Protein AF-A0A517PGI5-F1 (afdb_monomer)

Structure (mmCIF, N/CA/C/O backbone):
data_AF-A0A517PGI5-F1
#
_entry.id   AF-A0A517PGI5-F1
#
loop_
_atom_site.group_PDB
_atom_site.id
_atom_site.type_symbol
_atom_site.label_atom_id
_atom_site.label_alt_id
_atom_site.label_comp_id
_atom_site.label_asym_id
_atom_site.label_entity_id
_atom_site.label_s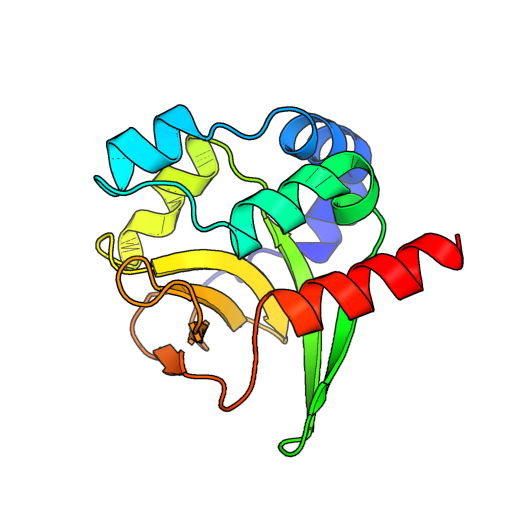eq_id
_atom_site.pdbx_PDB_ins_code
_atom_site.Cartn_x
_atom_site.Cartn_y
_atom_site.Cartn_z
_atom_site.occupancy
_atom_site.B_iso_or_equiv
_atom_site.auth_seq_id
_atom_site.auth_comp_id
_atom_site.auth_asym_id
_atom_site.auth_atom_id
_atom_site.pdbx_PDB_model_num
ATOM 1 N N . MET A 1 1 ? 23.378 -5.852 8.044 1.00 32.97 1 MET A N 1
ATOM 2 C CA . MET A 1 1 ? 23.073 -4.414 8.137 1.00 32.97 1 MET A CA 1
ATOM 3 C C . MET A 1 1 ? 22.161 -4.108 6.972 1.00 32.97 1 MET A C 1
ATOM 5 O O . MET A 1 1 ? 22.646 -3.972 5.859 1.00 32.97 1 MET A O 1
ATOM 9 N N . THR A 1 2 ? 20.856 -4.173 7.191 1.00 40.25 2 THR A N 1
ATOM 10 C CA . THR A 1 2 ? 19.871 -3.658 6.243 1.00 40.25 2 THR A CA 1
ATOM 11 C C . THR A 1 2 ? 19.855 -2.147 6.438 1.00 40.25 2 THR A C 1
ATOM 13 O O . THR A 1 2 ? 19.521 -1.666 7.517 1.00 40.25 2 THR A O 1
ATOM 16 N N . ASP A 1 3 ? 20.349 -1.410 5.443 1.00 44.69 3 ASP A N 1
ATOM 17 C CA . ASP A 1 3 ? 20.153 0.037 5.370 1.00 44.69 3 ASP A CA 1
ATOM 18 C C . ASP A 1 3 ? 18.645 0.266 5.242 1.00 44.69 3 ASP A C 1
ATOM 20 O O . ASP A 1 3 ? 18.057 0.043 4.183 1.00 44.69 3 ASP A O 1
ATOM 24 N N . ASN A 1 4 ? 18.000 0.631 6.347 1.00 54.69 4 ASN A N 1
ATOM 25 C CA . ASN A 1 4 ? 16.589 0.983 6.342 1.00 54.69 4 ASN A CA 1
ATOM 26 C C . ASN A 1 4 ? 16.448 2.280 5.541 1.00 54.69 4 ASN A C 1
ATOM 28 O O . ASN A 1 4 ? 16.918 3.335 5.967 1.00 54.69 4 ASN A O 1
ATOM 32 N N . PHE A 1 5 ? 15.847 2.196 4.355 1.00 62.53 5 PHE A N 1
ATOM 33 C CA . PHE A 1 5 ? 15.607 3.361 3.513 1.00 62.53 5 PHE A CA 1
ATOM 34 C C . PHE A 1 5 ? 14.705 4.359 4.255 1.00 62.53 5 PHE A C 1
ATOM 36 O O . PHE A 1 5 ? 13.550 4.049 4.546 1.00 62.53 5 PHE A O 1
ATOM 43 N N . ASP A 1 6 ? 15.216 5.560 4.550 1.00 69.44 6 ASP A N 1
ATOM 44 C CA . ASP A 1 6 ? 14.442 6.639 5.178 1.00 69.44 6 ASP A CA 1
ATOM 45 C C . ASP A 1 6 ? 13.424 7.218 4.183 1.00 69.44 6 ASP A C 1
ATOM 47 O O . ASP A 1 6 ? 13.646 8.245 3.530 1.00 69.44 6 ASP A O 1
ATOM 51 N N . TYR A 1 7 ? 12.290 6.529 4.049 1.00 68.44 7 TYR A N 1
ATOM 52 C CA . TYR A 1 7 ? 11.214 6.940 3.156 1.00 68.44 7 TYR A CA 1
ATOM 53 C C . TYR A 1 7 ? 10.625 8.301 3.550 1.00 68.44 7 TYR A C 1
ATOM 55 O O . TYR A 1 7 ? 10.254 9.083 2.676 1.00 68.44 7 TYR A O 1
ATOM 63 N N . GLU A 1 8 ? 10.606 8.639 4.841 1.00 67.00 8 GLU A N 1
ATOM 64 C CA . GLU A 1 8 ? 10.083 9.919 5.326 1.00 67.00 8 GLU A CA 1
ATOM 65 C C . GLU A 1 8 ? 11.003 11.092 4.970 1.00 67.00 8 GLU A C 1
ATOM 67 O O . GLU A 1 8 ? 10.542 12.131 4.477 1.00 67.00 8 GLU A O 1
ATOM 72 N N . GLY A 1 9 ? 12.314 10.929 5.148 1.00 72.50 9 GLY A N 1
ATOM 73 C CA . GLY A 1 9 ? 13.317 11.884 4.683 1.00 72.50 9 GLY A CA 1
ATOM 74 C C . GLY A 1 9 ? 13.316 12.023 3.161 1.00 72.50 9 GLY A C 1
ATOM 75 O O . GLY A 1 9 ? 13.349 13.147 2.636 1.00 72.50 9 GLY A O 1
ATOM 76 N N . TYR A 1 10 ? 13.184 10.903 2.442 1.00 74.81 10 TYR A N 1
ATOM 77 C CA . TYR A 1 10 ? 13.040 10.900 0.989 1.00 74.81 10 TYR A CA 1
ATOM 78 C C . TYR A 1 10 ? 11.788 11.667 0.559 1.00 74.81 10 TYR A C 1
ATOM 80 O O . TYR A 1 10 ? 11.892 12.567 -0.273 1.00 74.81 10 TYR A O 1
ATOM 88 N N . ARG A 1 11 ? 10.629 11.395 1.168 1.00 73.06 11 ARG A N 1
ATOM 89 C CA . ARG A 1 11 ? 9.350 12.050 0.869 1.00 73.06 11 ARG A CA 1
ATOM 90 C C . ARG A 1 11 ? 9.396 13.547 1.101 1.00 73.06 11 ARG A C 1
ATOM 92 O O . ARG A 1 11 ? 8.958 14.308 0.241 1.00 73.06 11 ARG A O 1
ATOM 99 N N . ARG A 1 12 ? 9.951 13.984 2.232 1.00 74.69 12 ARG A N 1
ATOM 100 C CA . ARG A 1 12 ? 10.122 15.412 2.536 1.00 74.69 12 ARG A CA 1
ATOM 101 C C . ARG A 1 12 ? 10.955 16.121 1.472 1.00 74.69 12 ARG A C 1
ATOM 103 O O . ARG A 1 12 ? 10.600 17.221 1.060 1.00 74.69 12 ARG A O 1
ATOM 110 N N . THR A 1 13 ? 12.030 15.482 1.020 1.00 80.56 13 THR A N 1
ATOM 111 C CA . THR A 1 13 ? 12.969 16.060 0.048 1.00 80.56 13 THR A CA 1
ATOM 112 C C . THR A 1 13 ? 12.441 15.983 -1.390 1.00 80.56 13 THR A C 1
ATOM 114 O O . THR A 1 13 ? 12.671 16.891 -2.183 1.00 80.56 13 THR A O 1
ATOM 117 N N . HIS A 1 14 ? 11.674 14.941 -1.720 1.00 79.19 14 HIS A N 1
ATOM 118 C CA . HIS A 1 14 ? 11.218 14.621 -3.079 1.00 79.19 14 HIS A CA 1
ATOM 119 C C . HIS A 1 14 ? 9.694 14.722 -3.240 1.00 79.19 14 HIS A C 1
ATOM 121 O O . HIS A 1 14 ? 9.115 14.094 -4.127 1.00 79.19 14 HIS A O 1
ATOM 127 N N . ARG A 1 15 ? 9.016 15.527 -2.408 1.00 79.88 15 ARG A N 1
ATOM 128 C CA . ARG A 1 15 ? 7.544 15.630 -2.372 1.00 79.88 15 ARG A CA 1
ATOM 129 C C . ARG A 1 15 ? 6.927 15.904 -3.743 1.00 79.88 15 ARG A C 1
ATOM 131 O O . ARG A 1 15 ? 5.960 15.244 -4.108 1.00 79.88 15 ARG A O 1
ATOM 138 N N . ALA A 1 16 ? 7.486 16.845 -4.505 1.00 79.69 16 ALA A N 1
ATOM 139 C CA . ALA A 1 16 ? 6.988 17.189 -5.839 1.00 79.69 16 ALA A CA 1
ATOM 140 C C . ALA A 1 16 ? 7.106 16.011 -6.823 1.00 79.69 16 ALA A C 1
ATOM 142 O O . ALA A 1 16 ? 6.180 15.735 -7.582 1.00 79.69 16 ALA A O 1
ATOM 143 N N . GLN A 1 17 ? 8.215 15.272 -6.755 1.00 82.69 17 GLN A N 1
ATOM 144 C CA . GLN A 1 17 ? 8.455 14.100 -7.593 1.00 82.69 17 GLN A CA 1
ATOM 145 C C . GLN A 1 17 ? 7.519 12.944 -7.214 1.00 82.69 17 GLN A C 1
ATOM 147 O O . GLN A 1 17 ? 6.977 12.271 -8.085 1.00 82.69 17 GLN A O 1
ATOM 152 N N . LEU A 1 18 ? 7.264 12.741 -5.918 1.00 80.75 18 LEU A N 1
ATOM 153 C CA . LEU A 1 18 ? 6.271 11.772 -5.457 1.00 80.75 18 LEU A CA 1
ATOM 154 C C . LEU A 1 18 ? 4.861 12.158 -5.902 1.00 80.75 18 LEU A C 1
ATOM 156 O O . LEU A 1 18 ? 4.152 11.306 -6.424 1.00 80.75 18 LEU A O 1
ATOM 160 N N . GLN A 1 19 ? 4.464 13.426 -5.765 1.00 81.19 19 GLN A N 1
ATOM 161 C CA . GLN A 1 19 ? 3.174 13.916 -6.269 1.00 81.19 19 GLN A CA 1
ATOM 162 C C . GLN A 1 19 ? 2.998 13.613 -7.760 1.00 81.19 19 GLN A C 1
ATOM 164 O O . GLN A 1 19 ? 1.937 13.148 -8.171 1.00 81.19 19 GLN A O 1
ATOM 169 N N . GLU A 1 20 ? 4.037 13.822 -8.568 1.00 84.19 20 GLU A N 1
ATOM 170 C CA . GLU A 1 20 ? 4.019 13.463 -9.985 1.00 84.19 20 GLU A CA 1
ATOM 171 C C . GLU A 1 20 ? 3.865 11.949 -10.197 1.00 84.19 20 GLU A C 1
ATOM 173 O O . GLU A 1 20 ? 2.991 11.530 -10.959 1.00 84.19 20 GLU A O 1
ATOM 178 N N . LYS A 1 21 ? 4.626 11.122 -9.466 1.00 84.81 21 LYS A N 1
ATOM 179 C CA . LYS A 1 21 ? 4.497 9.654 -9.520 1.00 84.81 21 LYS A CA 1
ATOM 180 C C . LYS A 1 21 ? 3.089 9.178 -9.126 1.00 84.81 21 LYS A C 1
ATOM 182 O O . LYS A 1 21 ? 2.577 8.241 -9.729 1.00 84.81 21 LYS A O 1
ATOM 187 N N . PHE A 1 22 ? 2.433 9.829 -8.165 1.00 85.19 22 PHE A N 1
ATOM 188 C CA . PHE A 1 22 ? 1.054 9.509 -7.781 1.00 85.19 22 PHE A CA 1
ATOM 189 C C . PHE A 1 22 ? 0.022 9.935 -8.832 1.00 85.19 22 PHE A C 1
ATOM 191 O O . PHE A 1 22 ? -1.008 9.277 -8.964 1.00 85.19 22 PHE A O 1
ATOM 198 N N . ARG A 1 23 ? 0.268 11.002 -9.605 1.00 83.19 23 ARG A N 1
ATOM 199 C CA . ARG A 1 23 ? -0.691 11.515 -10.603 1.00 83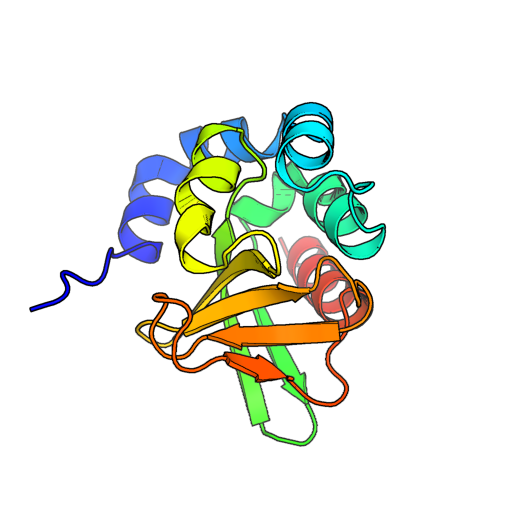.19 23 ARG A CA 1
ATOM 200 C C . ARG A 1 23 ? -0.968 10.554 -11.758 1.00 83.19 23 ARG A C 1
ATOM 202 O O . ARG A 1 23 ? -2.043 10.655 -12.360 1.00 83.19 23 ARG A O 1
ATOM 209 N N . SER A 1 24 ? -0.059 9.622 -12.020 1.00 85.31 24 SER A N 1
ATOM 210 C CA . SER A 1 24 ? -0.120 8.704 -13.159 1.00 85.31 24 SER A CA 1
ATOM 211 C C . SER A 1 24 ? 0.100 7.249 -12.719 1.00 85.31 24 SER A C 1
ATOM 213 O O . SER A 1 24 ? 1.140 6.674 -13.038 1.00 85.31 24 SER A O 1
ATOM 215 N N . PRO A 1 25 ? -0.849 6.641 -11.976 1.00 89.81 25 PRO A N 1
ATOM 216 C CA . PRO A 1 25 ? -0.737 5.245 -11.572 1.00 89.81 25 PRO A CA 1
ATOM 217 C C . PRO A 1 25 ? -0.802 4.310 -12.791 1.00 89.81 25 PRO A C 1
ATOM 219 O O . PRO A 1 25 ? -1.683 4.437 -13.645 1.00 89.81 25 PRO A O 1
ATOM 222 N N . ASP A 1 26 ? 0.104 3.338 -12.852 1.00 92.88 26 ASP A N 1
ATOM 223 C CA . ASP A 1 26 ? 0.223 2.380 -13.952 1.00 92.88 26 ASP A CA 1
ATOM 224 C C . ASP A 1 26 ? -0.562 1.087 -13.683 1.00 92.88 26 ASP A C 1
ATOM 226 O O . ASP A 1 26 ? -0.031 0.016 -13.366 1.00 92.88 26 ASP A O 1
ATOM 230 N N . PHE A 1 27 ? -1.884 1.192 -13.807 1.00 93.19 27 PHE A N 1
ATOM 231 C CA . PHE A 1 27 ? -2.789 0.058 -13.619 1.00 93.19 27 PHE A CA 1
ATOM 232 C C . PHE A 1 27 ? -2.559 -1.077 -14.630 1.00 93.19 27 PHE A C 1
ATOM 234 O O . PHE A 1 27 ? -2.852 -2.236 -14.327 1.00 93.19 27 PHE A O 1
ATOM 241 N N . ALA A 1 28 ? -2.047 -0.759 -15.824 1.00 94.19 28 ALA A N 1
ATOM 242 C CA . ALA A 1 28 ? -1.757 -1.748 -16.855 1.00 94.19 28 ALA A CA 1
ATOM 243 C C . ALA A 1 28 ? -0.526 -2.583 -16.481 1.00 94.19 28 ALA A C 1
ATOM 245 O O . ALA A 1 28 ? -0.585 -3.811 -16.562 1.00 94.19 28 ALA A O 1
ATOM 246 N N . ALA A 1 29 ? 0.545 -1.946 -15.996 1.00 94.56 29 ALA A N 1
ATOM 247 C CA . ALA A 1 29 ? 1.714 -2.651 -15.477 1.00 94.56 29 ALA A CA 1
ATOM 248 C C . ALA A 1 29 ? 1.357 -3.544 -14.285 1.00 94.56 29 ALA A C 1
ATOM 250 O O . ALA A 1 29 ? 1.828 -4.678 -14.218 1.00 94.56 29 ALA A O 1
ATOM 251 N N . PHE A 1 30 ? 0.478 -3.084 -13.386 1.00 95.56 30 PHE A N 1
ATOM 252 C CA . PHE A 1 30 ? 0.008 -3.913 -12.272 1.00 95.56 30 PHE A CA 1
ATOM 253 C C . PHE A 1 30 ? -0.667 -5.186 -12.788 1.00 95.56 30 PHE A C 1
ATOM 255 O O . PHE A 1 30 ? -0.334 -6.290 -12.357 1.00 95.56 30 PHE A O 1
ATOM 262 N N . ALA A 1 31 ? -1.585 -5.041 -13.748 1.00 95.38 31 ALA A N 1
ATOM 263 C CA . ALA A 1 31 ? -2.305 -6.178 -14.305 1.00 95.38 31 ALA A CA 1
ATOM 264 C C . ALA A 1 31 ? -1.397 -7.150 -15.064 1.00 95.38 31 ALA A C 1
ATOM 266 O O . ALA A 1 31 ? -1.575 -8.363 -14.955 1.00 95.38 31 ALA A O 1
ATOM 267 N N . ALA A 1 32 ? -0.407 -6.628 -15.789 1.00 95.44 32 ALA A N 1
ATOM 268 C CA . ALA A 1 32 ? 0.575 -7.439 -16.493 1.00 95.44 32 ALA A CA 1
ATOM 269 C C . ALA A 1 32 ? 1.480 -8.221 -15.528 1.00 95.44 32 ALA A C 1
ATOM 271 O O . ALA A 1 32 ? 1.752 -9.394 -15.768 1.00 95.44 32 ALA A O 1
ATOM 272 N N . TYR A 1 33 ? 1.921 -7.595 -14.433 1.00 95.25 33 TYR A N 1
ATOM 273 C CA . TYR A 1 33 ? 2.839 -8.209 -13.472 1.00 95.25 33 TYR A CA 1
ATOM 274 C C . TYR A 1 33 ? 2.158 -9.265 -12.595 1.00 95.25 33 TYR A C 1
ATOM 276 O O . TYR A 1 33 ? 2.672 -10.370 -12.438 1.00 95.25 33 TYR A O 1
ATOM 284 N N . TYR A 1 34 ? 0.987 -8.944 -12.042 1.00 94.94 34 TYR A N 1
ATOM 285 C CA . TYR A 1 34 ? 0.280 -9.828 -11.112 1.00 94.94 34 TYR A CA 1
ATOM 286 C C . TYR A 1 34 ? -0.694 -10.795 -11.797 1.00 94.94 34 TYR A C 1
ATOM 288 O O . TYR A 1 34 ? -1.256 -11.667 -11.137 1.00 94.94 34 TYR A O 1
ATOM 296 N N . GLY A 1 35 ? -0.945 -10.635 -13.102 1.00 94.50 35 GLY A N 1
ATOM 297 C CA . GLY A 1 35 ? -1.953 -11.419 -13.824 1.00 94.50 35 GLY A CA 1
ATOM 298 C C . GLY A 1 35 ? -3.377 -11.212 -13.290 1.00 94.50 35 GLY A C 1
ATOM 299 O O . GLY A 1 35 ? -4.238 -12.072 -13.467 1.00 94.50 35 GLY A O 1
ATOM 300 N N . ALA A 1 36 ? -3.628 -10.091 -12.608 1.00 93.06 36 ALA A N 1
ATOM 301 C CA . ALA A 1 36 ? -4.864 -9.804 -11.888 1.00 93.06 36 ALA A CA 1
ATOM 302 C C . ALA A 1 36 ? -5.307 -8.354 -12.103 1.00 93.06 36 ALA A C 1
ATOM 304 O O . ALA A 1 36 ? -4.498 -7.462 -12.337 1.00 93.06 36 ALA A O 1
ATOM 305 N N . LYS A 1 37 ? -6.610 -8.084 -11.995 1.00 93.06 37 LYS A N 1
ATOM 306 C CA . LYS A 1 37 ? -7.099 -6.698 -12.011 1.00 93.06 37 LYS A CA 1
ATOM 307 C C . LYS A 1 37 ? -6.610 -5.958 -10.766 1.00 93.06 37 LYS A C 1
ATOM 309 O O . LYS A 1 37 ? -6.509 -6.553 -9.697 1.00 93.06 37 LYS A O 1
ATOM 314 N N . VAL A 1 38 ? -6.390 -4.651 -10.902 1.00 92.69 38 VAL A N 1
ATOM 315 C CA . VAL A 1 38 ? -6.113 -3.775 -9.758 1.00 92.69 38 VAL A CA 1
ATOM 316 C C . VAL A 1 38 ? -7.295 -3.845 -8.786 1.00 92.69 38 VAL A C 1
ATOM 318 O O . VAL A 1 38 ? -8.429 -3.589 -9.204 1.00 92.69 38 VAL A O 1
ATOM 321 N N . PRO A 1 39 ? -7.063 -4.184 -7.509 1.00 91.56 39 PRO A N 1
ATOM 322 C CA . PRO A 1 39 ? -8.113 -4.218 -6.499 1.00 91.56 39 PRO A CA 1
ATOM 323 C C . PRO A 1 39 ? -8.841 -2.881 -6.359 1.00 91.56 39 PRO A C 1
ATOM 325 O O . PRO A 1 39 ? -8.203 -1.832 -6.346 1.00 91.56 39 PRO A O 1
ATOM 328 N N . ASN A 1 40 ? -10.170 -2.907 -6.202 1.00 89.38 40 ASN A N 1
ATOM 329 C CA . ASN A 1 40 ? -10.976 -1.681 -6.116 1.00 89.38 40 ASN A CA 1
ATOM 330 C C . ASN A 1 40 ? -10.515 -0.757 -4.982 1.00 89.38 40 ASN A C 1
ATOM 332 O O . ASN A 1 40 ? -10.378 0.438 -5.205 1.00 89.38 40 ASN A O 1
ATOM 336 N N . GLY A 1 41 ? -10.215 -1.305 -3.798 1.00 84.69 41 GLY A N 1
ATOM 337 C CA . GLY A 1 41 ? -9.708 -0.514 -2.673 1.00 84.69 41 GLY A CA 1
ATOM 338 C C . GLY A 1 41 ? -8.381 0.181 -2.988 1.00 84.69 41 GLY A C 1
ATOM 339 O O . GLY A 1 41 ? -8.233 1.374 -2.734 1.00 84.69 41 GLY A O 1
ATOM 340 N N . LEU A 1 42 ? -7.453 -0.540 -3.626 1.00 88.69 42 LEU A N 1
ATOM 341 C CA . LEU A 1 42 ? -6.173 0.011 -4.071 1.00 88.69 42 LEU A CA 1
ATOM 342 C C . LEU A 1 42 ? -6.380 1.097 -5.131 1.00 88.69 42 LEU A C 1
ATOM 344 O O . LEU A 1 42 ? -5.784 2.167 -5.056 1.00 88.69 42 LEU A O 1
ATOM 348 N N . LYS A 1 43 ? -7.270 0.851 -6.095 1.00 89.50 43 LYS A N 1
ATOM 349 C CA . LYS A 1 43 ? -7.624 1.826 -7.125 1.00 89.50 43 LYS A CA 1
ATOM 350 C C . LYS A 1 43 ? -8.187 3.109 -6.508 1.00 89.50 43 LYS A C 1
ATOM 352 O O . LYS A 1 43 ? -7.705 4.180 -6.852 1.00 89.50 43 LYS A O 1
ATOM 357 N N . SER A 1 44 ? -9.129 3.002 -5.571 1.00 86.31 44 SER A N 1
ATOM 358 C CA . SER A 1 44 ? -9.700 4.157 -4.868 1.00 86.31 44 SER A CA 1
ATOM 359 C C . SER A 1 44 ? -8.654 4.937 -4.072 1.00 86.31 44 SER A C 1
ATOM 361 O O . SER A 1 44 ? -8.721 6.161 -4.032 1.00 86.31 44 SER A O 1
ATOM 363 N N . LEU A 1 45 ? -7.640 4.266 -3.511 1.00 85.50 45 LEU A N 1
ATOM 364 C CA . LEU A 1 45 ? -6.525 4.946 -2.841 1.00 85.50 45 LEU A CA 1
ATOM 365 C C . LEU A 1 45 ? -5.778 5.841 -3.827 1.00 85.50 45 LEU A C 1
ATOM 367 O O . LEU A 1 45 ? -5.618 7.034 -3.580 1.00 85.50 45 LEU A O 1
ATOM 371 N N . TYR A 1 46 ? -5.402 5.296 -4.984 1.00 86.69 46 TYR A N 1
ATOM 372 C CA . TYR A 1 46 ? -4.703 6.051 -6.025 1.00 86.69 46 TYR A CA 1
ATOM 373 C C . TYR A 1 46 ? -5.600 7.016 -6.814 1.00 86.69 46 TYR A C 1
ATOM 375 O O . TYR A 1 46 ? -5.089 7.870 -7.533 1.00 86.69 46 TYR A O 1
ATOM 383 N N . GLU A 1 47 ? -6.922 6.955 -6.674 1.00 81.38 47 GLU A N 1
ATOM 384 C CA . GLU A 1 47 ? -7.816 8.016 -7.153 1.00 81.38 47 GLU A CA 1
ATOM 385 C C . GLU A 1 47 ? -7.704 9.276 -6.273 1.00 81.38 47 GLU A C 1
ATOM 387 O O . GLU A 1 47 ? -7.825 10.388 -6.785 1.00 81.38 47 GLU A O 1
ATOM 392 N N . CYS A 1 48 ? -7.313 9.138 -4.999 1.00 77.44 48 CYS A N 1
ATOM 393 C CA . CYS A 1 48 ? -6.947 10.241 -4.097 1.00 77.44 48 CYS A CA 1
ATOM 394 C C . CYS A 1 48 ? -5.488 10.726 -4.278 1.00 77.44 48 CYS A C 1
ATOM 396 O O . CYS A 1 48 ? -4.905 11.329 -3.376 1.00 77.44 48 CYS A O 1
ATOM 398 N N . LYS A 1 49 ? -4.877 10.467 -5.442 1.00 73.88 49 LYS A N 1
ATOM 399 C CA . LYS A 1 49 ? -3.452 10.685 -5.762 1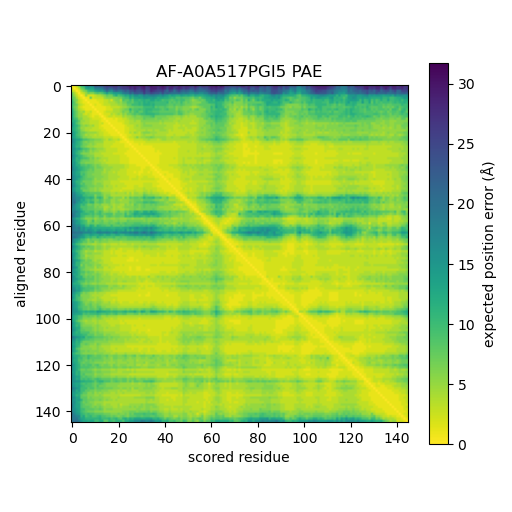.00 73.88 49 LYS A CA 1
ATOM 400 C C . LYS A 1 49 ? -2.842 12.020 -5.344 1.00 73.88 49 LYS A C 1
ATOM 402 O O . LYS A 1 49 ? -1.734 12.035 -4.815 1.00 73.88 49 LYS A O 1
ATOM 407 N N . ASP A 1 50 ? -3.533 13.135 -5.574 1.00 70.44 50 ASP A N 1
ATOM 408 C CA . ASP A 1 50 ? -2.989 14.463 -5.262 1.00 70.44 50 ASP A CA 1
ATOM 409 C C . ASP A 1 50 ? -2.832 14.680 -3.751 1.00 70.44 50 ASP A C 1
ATOM 411 O O . ASP A 1 50 ? -2.050 15.528 -3.317 1.00 70.44 50 ASP A O 1
ATOM 415 N N . LEU A 1 51 ? -3.544 13.885 -2.954 1.00 74.25 51 LEU A N 1
ATOM 416 C CA . LEU A 1 51 ? -3.579 13.976 -1.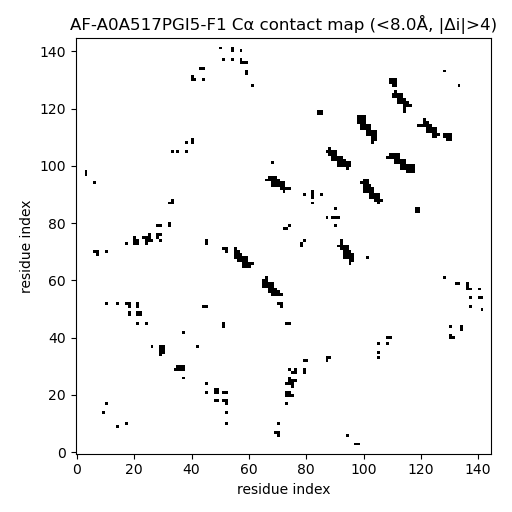508 1.00 74.25 51 LEU A CA 1
ATOM 417 C C . LEU A 1 51 ? -2.640 12.965 -0.848 1.00 74.25 51 LEU A C 1
ATOM 419 O O . LEU A 1 51 ? -2.012 13.318 0.141 1.00 74.25 51 LEU A O 1
ATOM 423 N N . LEU A 1 52 ? -2.446 11.766 -1.411 1.00 76.69 52 LEU A N 1
ATOM 424 C CA . LEU A 1 52 ? -1.606 10.715 -0.805 1.00 76.69 52 LEU A CA 1
ATOM 425 C C . LEU A 1 52 ? -0.179 11.167 -0.459 1.00 76.69 52 LEU A C 1
ATOM 427 O O . LEU A 1 52 ? 0.364 10.776 0.569 1.00 76.69 52 LEU A O 1
ATOM 431 N N . ALA A 1 53 ? 0.425 12.027 -1.282 1.00 73.75 53 ALA A N 1
ATOM 432 C CA . ALA A 1 53 ? 1.756 12.578 -1.010 1.00 73.75 53 ALA A CA 1
ATOM 433 C C . ALA A 1 53 ? 1.772 13.643 0.110 1.00 73.75 53 ALA A C 1
ATOM 435 O O . ALA A 1 53 ? 2.842 14.089 0.527 1.00 73.75 53 ALA A O 1
ATOM 436 N N . GLN A 1 54 ? 0.598 14.104 0.548 1.00 73.69 54 GLN A N 1
ATOM 437 C CA . GLN A 1 54 ? 0.398 15.199 1.499 1.00 73.69 54 GLN A CA 1
ATOM 438 C C . GLN A 1 54 ? -0.136 14.716 2.848 1.00 73.69 54 GLN A C 1
ATOM 440 O O . GLN A 1 54 ? 0.294 15.229 3.876 1.00 73.69 54 GLN A O 1
ATOM 445 N N . VAL A 1 55 ? -1.043 13.736 2.846 1.00 71.25 55 VAL A N 1
ATOM 446 C CA . VAL A 1 55 ? -1.652 13.174 4.056 1.00 71.25 55 VAL A CA 1
ATOM 447 C C . VAL A 1 55 ? -0.889 11.954 4.538 1.00 71.25 55 VAL A C 1
ATOM 449 O O . VAL A 1 55 ? -1.302 10.822 4.307 1.00 71.25 55 VAL A O 1
ATOM 452 N N . THR A 1 56 ? 0.225 12.210 5.225 1.00 72.75 56 THR A N 1
ATOM 453 C CA . THR A 1 56 ? 0.820 11.260 6.171 1.00 72.75 56 THR A CA 1
ATOM 454 C C . THR A 1 56 ? 1.531 12.012 7.321 1.00 72.75 56 THR A C 1
ATOM 456 O O . THR A 1 56 ? 2.001 13.137 7.091 1.00 72.75 56 THR A O 1
ATOM 459 N N . PRO A 1 57 ? 1.644 11.428 8.534 1.00 79.19 57 PRO A N 1
ATOM 460 C CA . PRO A 1 57 ? 1.204 10.077 8.899 1.00 79.19 57 PRO A CA 1
ATOM 461 C C . PRO A 1 57 ? -0.324 9.924 8.875 1.00 79.19 57 PRO A C 1
ATOM 463 O O . PRO A 1 57 ? -1.063 10.882 9.100 1.00 79.19 57 PRO A O 1
ATOM 466 N N . VAL A 1 58 ? -0.798 8.724 8.541 1.00 82.69 58 VAL A N 1
ATOM 467 C CA . VAL A 1 58 ? -2.204 8.327 8.674 1.00 82.69 58 VAL A CA 1
ATOM 468 C C . VAL A 1 58 ? -2.296 7.352 9.833 1.00 82.69 58 VAL A C 1
ATOM 470 O O . VAL A 1 58 ? -1.897 6.196 9.719 1.00 82.69 58 VAL A O 1
ATOM 473 N N . GLU A 1 59 ? -2.835 7.829 10.947 1.00 84.56 59 GLU A N 1
ATOM 474 C CA . GLU A 1 59 ? -3.103 7.006 12.121 1.00 84.56 59 GLU A CA 1
ATOM 475 C C . GLU A 1 59 ? -4.500 6.397 12.033 1.00 84.56 59 GLU A C 1
ATOM 477 O O . GLU A 1 59 ? -5.499 7.108 11.893 1.00 84.56 59 GLU A O 1
ATOM 482 N N . ILE A 1 60 ? -4.570 5.074 12.134 1.00 81.19 60 ILE A N 1
ATOM 483 C CA . ILE A 1 60 ? -5.802 4.294 12.125 1.00 81.19 60 ILE A CA 1
ATOM 484 C C . ILE A 1 60 ? -5.867 3.522 13.437 1.00 81.19 60 ILE A C 1
ATOM 486 O O . ILE A 1 60 ? -5.109 2.583 13.659 1.00 81.19 60 ILE A O 1
ATOM 490 N N . THR A 1 61 ? -6.786 3.911 14.315 1.00 77.50 61 THR A N 1
ATOM 491 C CA . THR A 1 61 ? -7.038 3.171 15.554 1.00 77.50 61 THR A CA 1
ATOM 492 C C . THR A 1 61 ? -7.983 2.001 15.294 1.00 77.50 61 THR A C 1
ATOM 494 O O . THR A 1 61 ? -9.068 2.180 14.732 1.00 77.50 61 THR A O 1
ATOM 497 N N . ASP A 1 62 ? -7.600 0.808 15.739 1.00 69.69 62 ASP A N 1
ATOM 498 C CA . ASP A 1 62 ? -8.462 -0.369 15.794 1.00 69.69 62 ASP A CA 1
ATOM 499 C C . ASP A 1 62 ? -8.434 -1.035 17.184 1.00 69.69 62 ASP A C 1
ATOM 501 O O . ASP A 1 62 ? -7.924 -0.480 18.157 1.00 69.69 62 ASP A O 1
ATOM 505 N N . ALA A 1 63 ? -9.040 -2.221 17.303 1.00 66.81 63 ALA A N 1
ATOM 506 C CA . ALA A 1 63 ? -9.130 -2.948 18.569 1.00 66.81 63 ALA A CA 1
ATOM 507 C C . ALA A 1 63 ? -7.772 -3.441 19.116 1.00 66.81 63 ALA A C 1
ATOM 509 O O . ALA A 1 63 ? -7.700 -3.820 20.284 1.00 66.81 63 ALA A O 1
ATOM 510 N N . ARG A 1 64 ? -6.717 -3.474 18.293 1.00 66.19 64 ARG A N 1
ATOM 511 C CA . ARG A 1 64 ? -5.360 -3.914 18.653 1.00 66.19 64 ARG A CA 1
ATOM 512 C C . ARG A 1 64 ? -4.434 -2.738 18.971 1.00 66.19 64 ARG A C 1
ATOM 514 O O . ARG A 1 64 ? -3.413 -2.957 19.615 1.00 66.19 64 ARG A O 1
ATOM 521 N N . GLY A 1 65 ? -4.788 -1.514 18.575 1.00 74.50 65 GLY A N 1
ATOM 522 C CA . GLY A 1 65 ? -4.016 -0.313 18.886 1.00 74.50 65 GLY A CA 1
ATOM 523 C C . GLY A 1 65 ? -4.074 0.739 17.784 1.00 74.50 65 GLY A C 1
ATOM 524 O O . GLY A 1 65 ? -5.061 0.852 17.060 1.00 74.50 65 GLY A O 1
ATOM 525 N N . ILE A 1 66 ? -3.015 1.541 17.684 1.00 78.81 66 ILE A N 1
ATOM 526 C CA . ILE A 1 66 ? -2.846 2.540 16.627 1.00 78.81 66 ILE A CA 1
ATOM 527 C C . ILE A 1 66 ? -1.940 1.935 15.558 1.00 78.81 66 ILE A C 1
ATOM 529 O O . ILE A 1 66 ? -0.808 1.561 15.849 1.00 78.81 66 ILE A O 1
ATOM 533 N N . LEU A 1 67 ? -2.444 1.853 14.331 1.00 82.75 67 LEU A N 1
ATOM 534 C CA . LEU A 1 67 ? -1.658 1.547 13.143 1.00 82.75 67 LEU A CA 1
ATOM 535 C C . LEU A 1 67 ? -1.298 2.860 12.460 1.00 82.75 67 LEU A C 1
ATOM 537 O O . LEU A 1 67 ? -2.181 3.650 12.129 1.00 82.75 67 LEU A O 1
ATOM 541 N N . GLU A 1 68 ? -0.009 3.099 12.260 1.00 87.12 68 GLU A N 1
ATOM 542 C CA . GLU A 1 68 ? 0.497 4.341 11.682 1.00 87.12 68 GLU A CA 1
ATOM 543 C C . GLU A 1 68 ? 1.079 4.062 10.293 1.00 87.12 68 GLU A C 1
ATOM 545 O O . GLU A 1 68 ? 2.140 3.457 10.164 1.00 87.12 68 GLU A O 1
ATOM 550 N N . ILE A 1 69 ? 0.399 4.520 9.239 1.00 87.88 69 ILE A N 1
ATOM 551 C CA . ILE A 1 69 ? 0.972 4.543 7.889 1.00 87.88 69 ILE A CA 1
ATOM 552 C C . ILE A 1 69 ? 1.766 5.838 7.753 1.00 87.88 69 ILE A C 1
ATOM 554 O O . ILE A 1 69 ? 1.197 6.930 7.667 1.00 87.88 69 ILE A O 1
ATOM 558 N N . ARG A 1 70 ? 3.091 5.724 7.718 1.00 84.69 70 ARG A N 1
ATOM 559 C CA . ARG A 1 70 ? 4.007 6.866 7.604 1.00 84.69 70 ARG A CA 1
ATOM 560 C C . ARG A 1 70 ? 4.148 7.361 6.178 1.00 84.69 70 ARG A C 1
ATOM 562 O O . ARG A 1 70 ? 4.214 8.565 5.957 1.00 84.69 70 ARG A O 1
ATOM 569 N N . GLY A 1 71 ? 4.079 6.451 5.214 1.00 85.12 71 GLY A N 1
ATOM 570 C CA . GLY A 1 71 ? 4.222 6.755 3.800 1.00 85.12 71 GLY A CA 1
ATOM 571 C C . GLY A 1 71 ? 3.307 5.893 2.947 1.00 85.12 71 GLY A C 1
ATOM 572 O O . GLY A 1 71 ? 3.091 4.725 3.247 1.00 85.12 71 GLY A O 1
ATOM 573 N N . PHE A 1 72 ? 2.794 6.453 1.854 1.00 88.12 72 PHE A N 1
ATOM 574 C CA . PHE A 1 72 ? 2.227 5.661 0.763 1.00 88.12 72 PHE A CA 1
ATOM 575 C C . PHE A 1 72 ? 3.260 5.530 -0.345 1.00 88.12 72 PHE A C 1
ATOM 577 O O . PHE A 1 72 ? 3.992 6.487 -0.616 1.00 88.12 72 PHE A O 1
ATOM 584 N N . PHE A 1 73 ? 3.281 4.385 -1.017 1.00 88.69 73 PHE A N 1
ATOM 585 C CA . PHE A 1 73 ? 4.113 4.163 -2.194 1.00 88.69 73 PHE A CA 1
ATOM 586 C C . PHE A 1 73 ? 3.319 4.391 -3.482 1.00 88.69 73 PHE A C 1
ATOM 588 O O . PHE A 1 73 ? 2.125 4.087 -3.524 1.00 88.69 73 PHE A O 1
ATOM 595 N N . PRO A 1 74 ? 3.933 4.927 -4.550 1.00 89.94 74 PRO A N 1
ATOM 596 C CA . PRO A 1 74 ? 3.242 5.146 -5.814 1.00 89.94 74 PRO A CA 1
ATOM 597 C C . PRO A 1 74 ? 3.019 3.826 -6.572 1.00 89.94 74 PRO A C 1
ATOM 599 O O . PRO A 1 74 ? 3.818 2.897 -6.487 1.00 89.94 74 PRO A O 1
ATOM 602 N N . LEU A 1 75 ? 1.956 3.754 -7.376 1.00 92.38 75 LEU A N 1
ATOM 603 C CA . LEU A 1 75 ? 1.701 2.619 -8.270 1.00 92.38 75 LEU A CA 1
ATOM 604 C C . LEU A 1 75 ? 2.395 2.870 -9.614 1.00 92.38 75 LEU A C 1
ATOM 606 O O . LEU A 1 75 ? 1.760 3.247 -10.591 1.00 92.38 75 LEU A O 1
ATOM 610 N N . THR A 1 76 ? 3.717 2.721 -9.654 1.00 92.44 76 THR A N 1
ATOM 611 C CA . THR A 1 76 ? 4.522 2.824 -10.884 1.00 92.44 76 THR A CA 1
ATOM 612 C C . THR A 1 76 ? 5.099 1.466 -11.258 1.00 92.44 76 THR A C 1
ATOM 614 O O . THR A 1 76 ? 5.259 0.601 -10.399 1.00 92.44 76 THR A O 1
ATOM 617 N N . GLN A 1 77 ? 5.471 1.280 -12.527 1.00 92.62 77 GLN A N 1
ATOM 618 C CA . GLN A 1 77 ? 6.155 0.062 -12.971 1.00 92.62 77 GLN A CA 1
ATOM 619 C C . GLN A 1 77 ? 7.414 -0.239 -12.136 1.00 92.62 77 GLN A C 1
ATOM 621 O O . GLN A 1 77 ? 7.610 -1.377 -11.721 1.00 92.62 77 GLN A O 1
ATOM 626 N N . GLU A 1 78 ? 8.224 0.787 -11.850 1.00 91.19 78 GLU A N 1
ATOM 627 C CA . GLU A 1 78 ? 9.407 0.698 -10.981 1.00 91.19 78 GLU A CA 1
ATOM 628 C C . GLU A 1 78 ? 9.051 0.094 -9.614 1.00 91.19 78 GLU A C 1
ATOM 630 O O . GLU A 1 78 ? 9.673 -0.873 -9.175 1.00 91.19 78 GLU A O 1
ATOM 635 N N . TRP A 1 79 ? 8.006 0.616 -8.964 1.00 91.12 79 TRP A N 1
ATOM 636 C CA . TRP A 1 79 ? 7.602 0.145 -7.643 1.00 91.12 79 TRP A CA 1
ATOM 637 C C . TRP A 1 79 ? 6.979 -1.253 -7.681 1.00 91.12 79 TRP A C 1
ATOM 639 O O . TRP A 1 79 ? 7.286 -2.095 -6.840 1.00 91.12 79 TRP A O 1
ATOM 649 N N . ILE A 1 80 ? 6.153 -1.547 -8.687 1.00 93.44 80 ILE A N 1
ATOM 650 C CA . ILE A 1 80 ? 5.573 -2.882 -8.892 1.00 93.44 80 ILE A CA 1
ATOM 651 C C . ILE A 1 80 ? 6.681 -3.939 -9.002 1.00 93.44 80 ILE A C 1
ATOM 653 O O . ILE A 1 80 ? 6.590 -4.997 -8.385 1.00 93.44 80 ILE A O 1
ATOM 657 N N . GLN A 1 81 ? 7.757 -3.643 -9.732 1.00 90.38 81 GLN A N 1
ATOM 658 C CA . GLN A 1 81 ? 8.892 -4.556 -9.884 1.00 90.38 81 GLN A CA 1
ATOM 659 C C . GLN A 1 81 ? 9.735 -4.681 -8.605 1.00 90.38 81 GLN A C 1
ATOM 661 O O . GLN A 1 81 ? 10.252 -5.763 -8.316 1.00 90.38 81 GLN A O 1
ATOM 666 N N . ALA A 1 82 ? 9.833 -3.616 -7.802 1.00 88.81 82 ALA A N 1
ATOM 667 C CA . ALA A 1 82 ? 10.521 -3.647 -6.509 1.00 88.81 82 ALA A CA 1
ATOM 668 C C . ALA A 1 82 ? 9.862 -4.609 -5.498 1.00 88.81 82 ALA A C 1
ATOM 670 O O . ALA A 1 82 ? 10.530 -5.117 -4.604 1.00 88.81 82 ALA A O 1
ATOM 671 N N . ASN A 1 83 ? 8.583 -4.952 -5.688 1.00 89.06 83 ASN A N 1
ATOM 672 C CA . ASN A 1 83 ? 7.816 -5.881 -4.847 1.00 89.06 83 ASN A CA 1
ATOM 673 C C . ASN A 1 83 ? 8.091 -7.375 -5.137 1.00 89.06 83 ASN A C 1
ATOM 675 O O . ASN A 1 83 ? 7.292 -8.250 -4.792 1.00 89.06 83 ASN A O 1
ATOM 679 N N . SER A 1 84 ? 9.205 -7.696 -5.798 1.00 87.06 84 SER A N 1
ATOM 680 C CA . SER A 1 84 ? 9.551 -9.069 -6.195 1.00 87.06 84 SER A CA 1
ATOM 681 C C . SER A 1 84 ? 9.743 -10.035 -5.016 1.00 87.06 84 SER A C 1
ATOM 683 O O . SER A 1 84 ? 9.404 -11.212 -5.153 1.00 87.06 84 SER A O 1
ATOM 685 N N . CYS A 1 85 ? 10.174 -9.549 -3.844 1.00 88.25 85 CYS A N 1
ATOM 686 C CA . CYS A 1 85 ? 10.297 -10.345 -2.611 1.00 88.25 85 CY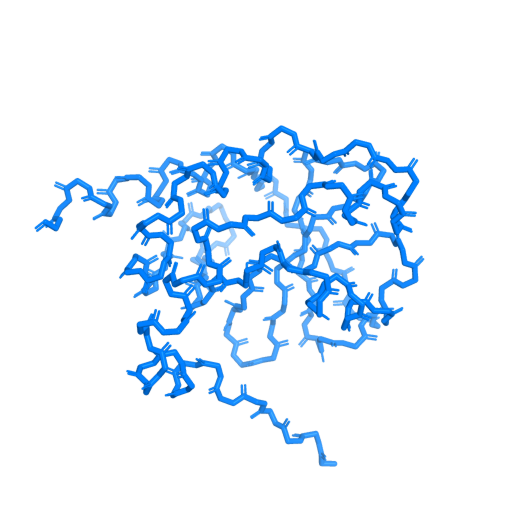S A CA 1
ATOM 687 C C . CYS A 1 85 ? 8.968 -10.984 -2.166 1.00 88.25 85 CYS A C 1
ATOM 689 O O . CYS A 1 85 ? 8.952 -12.057 -1.565 1.00 88.25 85 CYS A O 1
ATOM 691 N N . TYR A 1 86 ? 7.829 -10.405 -2.553 1.00 92.62 86 TYR A N 1
ATOM 692 C CA . TYR A 1 86 ? 6.505 -10.942 -2.243 1.00 92.62 86 TYR A CA 1
ATOM 693 C C . TYR A 1 86 ? 6.030 -12.030 -3.214 1.00 92.62 86 TYR A C 1
ATOM 695 O O . TYR A 1 86 ? 4.896 -12.505 -3.100 1.00 92.62 86 TYR A O 1
ATOM 703 N N . HIS A 1 87 ? 6.865 -12.437 -4.177 1.00 91.25 87 HIS A N 1
ATOM 704 C CA . HIS A 1 87 ? 6.603 -13.535 -5.116 1.00 91.25 87 HIS A CA 1
ATOM 705 C C . HIS A 1 87 ? 5.248 -13.419 -5.841 1.00 91.25 87 HIS A C 1
ATOM 707 O O . HIS A 1 87 ? 4.550 -14.414 -6.045 1.00 91.25 87 HIS A O 1
ATOM 713 N N . GLY A 1 88 ? 4.828 -12.191 -6.164 1.00 91.19 88 GLY A N 1
ATOM 714 C CA . GLY A 1 88 ? 3.549 -11.922 -6.829 1.00 91.19 88 GLY A CA 1
ATOM 715 C C . GLY A 1 88 ? 2.301 -12.131 -5.956 1.00 91.19 88 GLY A C 1
ATOM 716 O O . GLY A 1 88 ? 1.187 -12.018 -6.457 1.00 91.19 88 GLY A O 1
ATOM 717 N N . LYS A 1 89 ? 2.448 -12.439 -4.661 1.00 94.06 89 LYS A N 1
ATOM 718 C CA . LYS A 1 89 ? 1.316 -12.686 -3.746 1.00 94.06 89 LYS A CA 1
ATOM 719 C C . LYS A 1 89 ? 0.780 -11.417 -3.100 1.00 94.06 89 LYS A C 1
ATOM 721 O O . LYS A 1 89 ? -0.400 -11.374 -2.738 1.00 94.06 89 LYS A O 1
ATOM 726 N N . TYR A 1 90 ? 1.640 -10.414 -2.961 1.00 95.25 90 TYR A N 1
ATOM 727 C CA . TYR A 1 90 ? 1.323 -9.157 -2.304 1.00 95.25 90 TYR A CA 1
ATOM 728 C C . TYR A 1 90 ? 1.854 -7.956 -3.088 1.00 95.25 90 TYR A C 1
ATOM 730 O O . TYR A 1 90 ? 2.789 -8.071 -3.886 1.00 95.25 90 TYR A O 1
ATOM 738 N N . PHE A 1 91 ? 1.241 -6.806 -2.835 1.00 95.06 91 PHE A N 1
ATOM 739 C CA . PHE A 1 91 ? 1.727 -5.500 -3.261 1.00 95.06 91 PHE A CA 1
ATOM 740 C C . PHE A 1 91 ? 1.857 -4.587 -2.040 1.00 95.06 91 PHE A C 1
ATOM 742 O O . PHE A 1 91 ? 0.895 -4.423 -1.290 1.00 95.06 91 PHE A O 1
ATOM 749 N N . CYS A 1 92 ? 3.032 -3.996 -1.845 1.00 93.94 92 CYS A N 1
ATOM 750 C CA . CYS A 1 92 ? 3.306 -3.019 -0.801 1.00 93.94 92 CYS A CA 1
ATOM 751 C C . CYS A 1 92 ? 2.809 -1.641 -1.233 1.00 93.94 92 CYS A C 1
ATOM 753 O O . CYS A 1 92 ? 3.317 -1.054 -2.191 1.00 93.94 92 CYS A O 1
ATOM 755 N N . PHE A 1 93 ? 1.802 -1.130 -0.529 1.00 92.06 93 PHE A N 1
ATOM 756 C CA . PHE A 1 93 ? 1.178 0.159 -0.829 1.00 92.06 93 PHE A CA 1
ATOM 757 C C . PHE A 1 93 ? 1.559 1.255 0.171 1.00 92.06 93 PHE A C 1
ATOM 759 O O . PHE A 1 93 ? 1.322 2.432 -0.107 1.00 92.06 93 PHE A O 1
ATOM 766 N N . GLY A 1 94 ? 2.161 0.907 1.310 1.00 90.31 94 GLY A N 1
ATOM 767 C CA . GLY A 1 94 ? 2.617 1.892 2.284 1.00 90.31 94 GLY A CA 1
ATOM 768 C C . GLY A 1 94 ? 3.675 1.366 3.243 1.00 90.31 94 GLY A C 1
ATOM 769 O O . GLY A 1 94 ? 3.919 0.167 3.314 1.00 90.31 94 GLY A O 1
ATOM 770 N N . SER A 1 95 ? 4.291 2.281 3.978 1.00 88.44 95 SER A N 1
ATOM 771 C CA . SER A 1 95 ? 5.300 2.013 5.002 1.00 88.44 95 SER A CA 1
ATOM 772 C C . SER A 1 95 ? 4.771 2.376 6.386 1.00 88.44 95 SER A C 1
ATOM 774 O O . SER A 1 95 ? 4.054 3.372 6.536 1.00 88.44 95 SER A O 1
ATOM 776 N N . GLY A 1 96 ? 5.132 1.579 7.387 1.00 86.38 96 GLY A N 1
ATOM 777 C CA . GLY A 1 96 ? 4.765 1.772 8.787 1.00 86.38 96 GLY A CA 1
ATOM 778 C C . GLY A 1 96 ? 5.900 2.281 9.658 1.00 86.38 96 GLY A C 1
ATOM 779 O O . GLY A 1 96 ? 6.699 3.121 9.230 1.00 86.38 96 GLY A O 1
ATOM 780 N N . LEU A 1 97 ? 5.925 1.808 10.903 1.00 81.19 97 LEU A N 1
ATOM 781 C CA . LEU A 1 97 ? 7.001 2.088 11.843 1.00 81.19 97 LEU A CA 1
ATOM 782 C C . LEU A 1 97 ? 8.229 1.248 11.490 1.00 81.19 97 LEU A C 1
ATOM 784 O O . LEU A 1 97 ? 8.113 0.097 11.089 1.00 81.19 97 LEU A O 1
ATOM 788 N N . GLU A 1 98 ? 9.418 1.824 11.660 1.00 81.00 98 GLU A N 1
ATOM 789 C CA . GLU A 1 98 ? 10.692 1.132 11.430 1.00 81.00 98 GLU A CA 1
ATOM 790 C C . GLU A 1 98 ? 10.815 0.526 10.018 1.00 81.00 98 GLU A C 1
ATOM 792 O O . GLU A 1 98 ? 11.059 1.258 9.060 1.00 81.00 98 GLU A O 1
ATOM 797 N N . VAL A 1 99 ? 10.681 -0.796 9.899 1.00 81.69 99 VAL A N 1
ATOM 798 C CA . VAL A 1 99 ? 10.808 -1.590 8.666 1.00 81.69 99 VAL A CA 1
ATOM 799 C C . VAL A 1 99 ? 9.480 -2.208 8.230 1.00 81.69 99 VAL A C 1
ATOM 801 O O . VAL A 1 99 ? 9.461 -3.095 7.381 1.00 81.69 99 VAL A O 1
ATOM 804 N N . GLU A 1 100 ? 8.359 -1.747 8.780 1.00 88.56 100 GLU A N 1
ATOM 805 C CA . GLU A 1 100 ? 7.043 -2.273 8.432 1.00 88.56 100 GLU A CA 1
ATOM 806 C C . GLU A 1 100 ? 6.611 -1.872 7.015 1.00 88.56 100 GLU A C 1
ATOM 808 O O . GLU A 1 100 ? 6.635 -0.698 6.632 1.00 88.56 100 GLU A O 1
ATOM 813 N N . SER A 1 101 ? 6.127 -2.853 6.257 1.00 91.62 101 SER A N 1
ATOM 814 C CA . SER A 1 101 ? 5.507 -2.675 4.945 1.00 91.62 101 SER A CA 1
ATOM 815 C C . SER A 1 101 ? 4.036 -3.074 4.998 1.00 91.62 101 SER A C 1
ATOM 817 O O . SER A 1 101 ? 3.701 -4.210 5.317 1.00 91.62 101 SER A O 1
ATOM 819 N N . PHE A 1 102 ? 3.137 -2.163 4.632 1.00 93.06 102 PHE A N 1
ATOM 820 C CA . PHE A 1 102 ? 1.709 -2.442 4.507 1.00 93.06 102 PHE A CA 1
ATOM 821 C C . PHE A 1 102 ? 1.392 -3.014 3.132 1.00 93.06 102 PHE A C 1
ATOM 823 O O . PHE A 1 102 ? 1.663 -2.401 2.093 1.00 93.06 102 PHE A O 1
ATOM 830 N N . LEU A 1 103 ? 0.768 -4.186 3.134 1.00 94.56 103 LEU A N 1
ATOM 831 C CA . LEU A 1 103 ? 0.567 -5.001 1.951 1.00 94.56 103 LEU A CA 1
ATOM 832 C C . LEU A 1 103 ? -0.913 -5.271 1.679 1.00 94.56 103 LEU A C 1
ATOM 834 O O . LEU A 1 103 ? -1.719 -5.474 2.587 1.00 94.56 103 LEU A O 1
ATOM 838 N N . ILE A 1 104 ? -1.254 -5.366 0.398 1.00 93.88 104 ILE A N 1
ATOM 839 C CA . ILE A 1 104 ? -2.513 -5.947 -0.072 1.00 93.88 104 ILE A CA 1
ATOM 840 C C . ILE A 1 104 ? -2.245 -7.332 -0.654 1.00 93.88 104 ILE A C 1
ATOM 842 O O . ILE A 1 104 ? -1.282 -7.523 -1.399 1.00 93.88 104 ILE A O 1
ATOM 846 N N . SER A 1 105 ? -3.107 -8.303 -0.346 1.00 93.06 105 SER A N 1
ATOM 847 C CA . SER A 1 105 ? -3.058 -9.609 -1.006 1.00 93.06 105 SER A CA 1
ATOM 848 C C . SER A 1 105 ? -3.663 -9.543 -2.405 1.00 93.06 105 SER A C 1
ATOM 850 O O . SER A 1 105 ? -4.769 -9.045 -2.598 1.00 93.06 105 SER A O 1
ATOM 852 N N . ILE A 1 106 ? -2.964 -10.120 -3.380 1.00 93.56 106 ILE A N 1
ATOM 853 C CA . ILE A 1 106 ? -3.448 -10.212 -4.762 1.00 93.56 106 ILE A CA 1
ATOM 854 C C . ILE A 1 106 ? -4.633 -11.183 -4.875 1.00 93.56 106 ILE A C 1
ATOM 856 O O . ILE A 1 106 ? -5.558 -10.943 -5.647 1.00 93.56 106 ILE A O 1
ATOM 860 N N . SER A 1 107 ? -4.641 -12.262 -4.084 1.00 91.81 107 SER A N 1
ATOM 861 C CA . SER A 1 107 ? -5.718 -13.263 -4.088 1.00 91.81 107 SER A CA 1
ATOM 862 C C . SER A 1 107 ? -6.871 -12.943 -3.132 1.00 91.81 107 SER A C 1
ATOM 864 O O . SER A 1 107 ? -7.976 -13.440 -3.340 1.00 91.81 107 SER A O 1
ATOM 866 N N . ARG A 1 108 ? -6.624 -12.131 -2.096 1.00 91.94 108 ARG A N 1
ATOM 867 C CA . ARG A 1 108 ? -7.610 -11.689 -1.092 1.00 91.94 108 ARG A CA 1
ATOM 868 C C . ARG A 1 108 ? -7.581 -10.157 -0.953 1.00 91.94 108 ARG A C 1
ATOM 870 O O . ARG A 1 108 ? -7.126 -9.650 0.074 1.00 91.94 108 ARG A O 1
ATOM 877 N N . PRO A 1 109 ? -7.997 -9.412 -1.995 1.00 89.06 109 PRO A N 1
ATOM 878 C CA . PRO A 1 109 ? -7.845 -7.954 -2.079 1.00 89.06 109 PRO A CA 1
ATOM 879 C C . PRO A 1 109 ? -8.581 -7.159 -0.993 1.00 89.06 109 PRO A C 1
ATOM 881 O O . PRO A 1 109 ? -8.331 -5.969 -0.813 1.00 89.06 109 PRO A O 1
ATOM 884 N N . GLU A 1 110 ? -9.510 -7.790 -0.286 1.00 87.50 1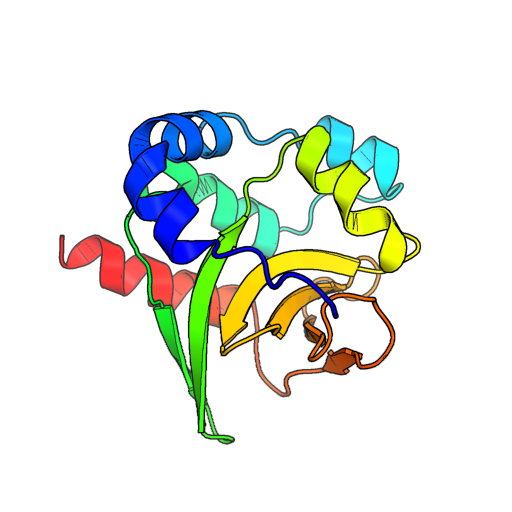10 GLU A N 1
ATOM 885 C CA . GLU A 1 110 ? -10.227 -7.221 0.850 1.00 87.50 110 GLU A CA 1
ATOM 886 C C . GLU A 1 110 ? -9.408 -7.202 2.149 1.00 87.50 110 GLU A C 1
ATOM 888 O O . GLU A 1 110 ? -9.806 -6.533 3.103 1.00 87.50 110 GLU A O 1
ATOM 893 N N . ARG A 1 111 ? -8.278 -7.920 2.194 1.00 89.75 111 ARG A N 1
ATOM 894 C CA . ARG A 1 111 ? -7.453 -8.102 3.392 1.00 89.75 111 ARG A CA 1
ATOM 895 C C . ARG A 1 111 ? -6.152 -7.316 3.306 1.00 89.75 111 ARG A C 1
ATOM 897 O O . ARG A 1 111 ? -5.480 -7.312 2.272 1.00 89.75 111 ARG A O 1
ATOM 904 N N . ILE A 1 112 ? -5.791 -6.707 4.429 1.00 91.75 112 ILE A N 1
ATOM 905 C CA . ILE A 1 112 ? -4.540 -5.971 4.609 1.00 91.75 112 ILE A CA 1
ATOM 906 C C . ILE A 1 112 ? -3.582 -6.806 5.447 1.00 91.75 112 ILE A C 1
ATOM 908 O O . ILE A 1 112 ? -3.994 -7.479 6.393 1.00 91.75 112 ILE A O 1
ATOM 912 N N . PHE A 1 113 ? -2.308 -6.744 5.090 1.00 93.88 113 PHE A N 1
ATOM 913 C CA . PHE A 1 113 ? -1.223 -7.416 5.785 1.00 93.88 113 PHE A CA 1
ATOM 914 C C . PHE A 1 113 ? -0.145 -6.401 6.149 1.00 93.88 113 PHE A C 1
ATOM 916 O O . PHE A 1 113 ? -0.070 -5.323 5.555 1.00 93.88 113 PHE A O 1
ATOM 923 N N . VAL A 1 114 ? 0.685 -6.762 7.113 1.00 93.31 114 VAL A N 1
ATOM 924 C CA . VAL A 1 114 ? 1.931 -6.076 7.433 1.00 93.31 114 VAL A CA 1
ATOM 925 C C . VAL A 1 114 ? 3.067 -7.075 7.281 1.00 93.31 114 VAL A C 1
ATOM 927 O O . VAL A 1 114 ? 2.930 -8.226 7.680 1.00 93.31 114 VAL A O 1
ATOM 930 N N . ASP A 1 115 ? 4.150 -6.653 6.648 1.00 93.81 115 ASP A N 1
ATOM 931 C CA . ASP A 1 115 ? 5.437 -7.331 6.709 1.00 93.81 115 ASP A CA 1
ATOM 932 C C . ASP A 1 115 ? 6.331 -6.557 7.667 1.00 93.81 115 ASP A C 1
ATOM 934 O O . ASP A 1 115 ? 6.646 -5.397 7.397 1.00 93.81 115 ASP A O 1
ATOM 938 N N . HIS A 1 116 ? 6.723 -7.183 8.772 1.00 90.75 116 HIS A N 1
ATOM 939 C CA . HIS A 1 116 ? 7.543 -6.536 9.791 1.00 90.75 116 HIS A CA 1
ATOM 940 C C . HIS A 1 116 ? 9.019 -6.406 9.394 1.00 90.75 116 HIS A C 1
ATOM 942 O O . HIS A 1 116 ? 9.735 -5.653 10.041 1.00 90.75 116 HIS A O 1
ATOM 948 N N . ASN A 1 117 ? 9.474 -7.081 8.332 1.00 88.50 117 ASN A N 1
ATOM 949 C CA . ASN A 1 117 ? 10.875 -7.069 7.891 1.00 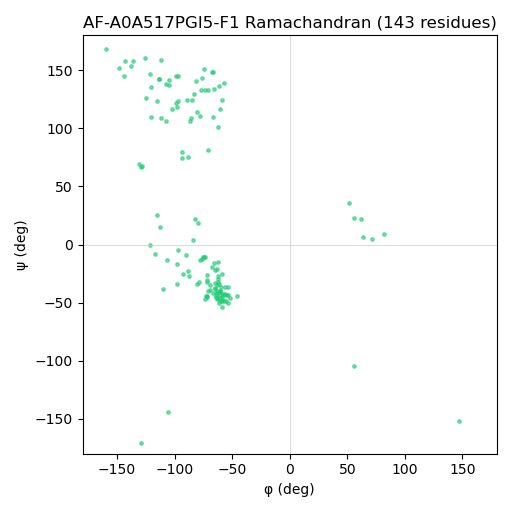88.50 117 ASN A CA 1
ATOM 950 C C . ASN A 1 117 ? 11.082 -6.461 6.495 1.00 88.50 117 ASN A C 1
ATOM 952 O O . ASN A 1 117 ? 12.224 -6.252 6.081 1.00 88.50 117 ASN A O 1
ATOM 956 N N . SER A 1 118 ? 10.000 -6.174 5.762 1.00 85.31 118 SER A N 1
ATOM 957 C CA . SER A 1 118 ? 10.026 -5.704 4.365 1.00 85.31 118 SER A CA 1
ATOM 958 C C . SER A 1 118 ? 10.786 -6.625 3.391 1.00 85.31 118 SER A C 1
ATOM 960 O O . SER A 1 118 ? 11.242 -6.184 2.331 1.00 85.31 118 SER A O 1
ATOM 962 N N . ASP A 1 119 ? 10.936 -7.907 3.725 1.00 87.56 119 ASP A N 1
ATOM 963 C CA . ASP A 1 119 ? 11.642 -8.916 2.927 1.00 87.56 119 ASP A CA 1
ATOM 964 C C . ASP A 1 119 ? 10.759 -10.116 2.534 1.00 87.56 119 ASP A C 1
ATOM 966 O O . ASP A 1 119 ? 11.200 -11.023 1.822 1.00 87.56 119 ASP A O 1
ATOM 970 N N . GLY A 1 120 ? 9.494 -10.100 2.951 1.00 88.69 120 GLY A N 1
ATOM 971 C CA . GLY A 1 120 ? 8.498 -11.127 2.697 1.00 88.69 120 GLY A CA 1
ATOM 972 C C . GLY A 1 120 ? 8.554 -12.333 3.639 1.00 88.69 120 GLY A C 1
ATOM 973 O O . GLY A 1 120 ? 7.865 -13.321 3.364 1.00 88.69 120 GLY A O 1
ATOM 974 N N . THR A 1 121 ? 9.353 -12.291 4.713 1.00 89.88 121 THR A N 1
ATOM 975 C CA . THR A 1 121 ? 9.531 -13.422 5.645 1.00 89.88 121 THR A CA 1
ATOM 976 C C . THR A 1 121 ? 8.597 -13.403 6.854 1.00 89.88 121 THR A C 1
ATOM 978 O O . THR A 1 121 ? 8.288 -14.478 7.368 1.00 89.88 121 THR A O 1
ATOM 981 N N . ASP A 1 122 ? 8.107 -12.230 7.268 1.00 92.00 122 ASP A N 1
ATOM 982 C CA . ASP A 1 122 ? 7.287 -12.052 8.475 1.00 92.00 122 ASP A CA 1
ATOM 983 C C . ASP A 1 122 ? 5.998 -11.275 8.174 1.00 92.00 122 ASP A C 1
ATOM 985 O O . ASP A 1 122 ? 5.818 -10.121 8.563 1.00 92.00 122 ASP A O 1
ATOM 989 N N . ILE A 1 123 ? 5.124 -11.910 7.382 1.00 94.56 123 ILE A N 1
ATOM 990 C CA . ILE A 1 123 ? 3.870 -11.316 6.909 1.00 94.56 123 ILE A CA 1
ATOM 991 C C . ILE A 1 123 ? 2.698 -11.767 7.780 1.00 94.56 123 ILE A C 1
ATOM 993 O O . ILE A 1 123 ? 2.307 -12.939 7.750 1.00 94.56 123 ILE A O 1
ATOM 997 N N . GLU A 1 124 ? 2.044 -10.814 8.437 1.00 93.56 124 GLU A N 1
ATOM 998 C CA . GLU A 1 124 ? 0.840 -11.034 9.234 1.00 93.56 124 GLU A CA 1
ATOM 999 C C . GLU A 1 124 ? -0.390 -10.346 8.631 1.00 93.56 124 GLU A C 1
ATOM 1001 O O . GLU A 1 124 ? -0.326 -9.236 8.108 1.00 93.56 124 GLU A O 1
ATOM 1006 N N . GLU A 1 125 ? -1.553 -10.999 8.710 1.00 93.25 125 GLU A N 1
ATOM 1007 C CA . GLU A 1 125 ? -2.834 -10.357 8.390 1.00 93.25 125 GLU A CA 1
ATOM 1008 C C . GLU A 1 125 ? -3.213 -9.393 9.516 1.00 93.25 125 GLU A C 1
ATOM 1010 O O . GLU A 1 125 ? -3.204 -9.785 10.683 1.00 93.25 125 GLU A O 1
ATOM 1015 N N . ILE A 1 126 ? -3.615 -8.166 9.180 1.00 89.69 126 ILE A N 1
ATOM 1016 C CA . ILE A 1 126 ? -4.125 -7.201 10.157 1.00 89.69 126 ILE A CA 1
ATOM 1017 C C . ILE A 1 126 ? -5.635 -7.437 10.322 1.00 89.69 126 ILE A C 1
ATOM 1019 O O . ILE A 1 126 ? -6.416 -7.088 9.427 1.00 89.69 126 ILE A O 1
ATOM 1023 N N . PRO A 1 127 ? -6.097 -8.025 11.443 1.00 85.88 127 PRO A N 1
ATOM 1024 C CA . PRO A 1 127 ? -7.496 -8.388 11.604 1.00 85.88 127 PRO A CA 1
ATOM 1025 C C . PRO A 1 127 ? -8.391 -7.154 11.542 1.00 85.88 127 PRO A C 1
ATOM 1027 O O . PRO A 1 127 ? -8.117 -6.145 12.179 1.00 85.88 127 PRO A O 1
ATOM 1030 N N . GLN A 1 128 ? -9.510 -7.260 10.825 1.00 81.62 128 GLN A N 1
ATOM 1031 C CA . GLN A 1 128 ? -10.513 -6.193 10.699 1.00 81.62 128 GLN A CA 1
ATOM 1032 C C . GLN A 1 128 ? -10.021 -4.910 10.005 1.00 81.62 128 GLN A C 1
ATOM 1034 O O . GLN A 1 128 ? -10.782 -3.937 9.955 1.00 81.62 128 GLN A O 1
ATOM 1039 N N . MET A 1 129 ? -8.803 -4.877 9.463 1.00 86.62 129 MET A N 1
ATOM 1040 C CA . MET A 1 129 ? -8.344 -3.773 8.628 1.00 86.62 129 MET A CA 1
ATOM 1041 C C . MET A 1 129 ? -8.866 -3.934 7.198 1.00 86.62 129 MET A C 1
ATOM 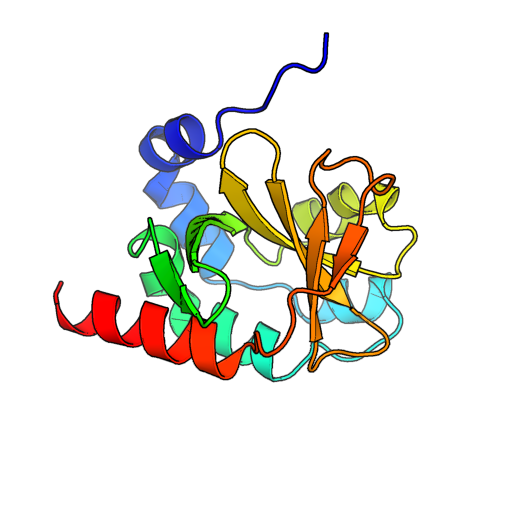1043 O O . MET A 1 129 ? -8.905 -5.038 6.657 1.00 86.62 129 MET A O 1
ATOM 1047 N N . SER A 1 130 ? -9.268 -2.825 6.581 1.00 84.94 130 SER A N 1
ATOM 1048 C CA . SER A 1 130 ? -9.751 -2.792 5.200 1.00 84.94 130 SER A CA 1
ATOM 1049 C C . SER A 1 130 ? -9.300 -1.516 4.499 1.00 84.94 130 SER A C 1
ATOM 1051 O O . SER A 1 130 ? -9.050 -0.494 5.143 1.00 84.94 130 SER A O 1
ATOM 1053 N N . PHE A 1 131 ? -9.264 -1.544 3.164 1.00 82.75 131 PHE A N 1
ATOM 1054 C CA . PHE A 1 131 ? -9.020 -0.333 2.374 1.00 82.75 131 PHE A CA 1
ATOM 1055 C C . PHE A 1 131 ? -10.024 0.768 2.682 1.00 82.75 131 PHE A C 1
ATOM 1057 O O . PHE A 1 131 ? -9.642 1.925 2.732 1.00 82.75 131 PHE A O 1
ATOM 1064 N N . GLU A 1 132 ? -11.287 0.431 2.930 1.00 84.50 132 GLU A N 1
ATOM 1065 C CA . GLU A 1 132 ? -12.302 1.425 3.273 1.00 84.50 132 GLU A CA 1
ATOM 1066 C C . GLU A 1 132 ? -11.946 2.186 4.559 1.00 84.50 132 GLU A C 1
ATOM 1068 O O . GLU A 1 132 ? -12.083 3.406 4.605 1.00 84.50 132 GLU A O 1
ATOM 1073 N N . LYS A 1 133 ? -11.420 1.499 5.584 1.00 87.06 133 LYS A N 1
ATOM 1074 C CA . LYS A 1 133 ? -10.943 2.160 6.809 1.00 87.06 133 LYS A CA 1
ATOM 1075 C C . LYS A 1 133 ? -9.768 3.092 6.527 1.00 87.06 133 LYS A C 1
ATOM 1077 O O . LYS A 1 133 ? -9.798 4.236 6.977 1.00 87.06 133 LYS A O 1
ATOM 1082 N N . ILE A 1 134 ? -8.782 2.619 5.759 1.00 87.75 134 ILE A N 1
ATOM 1083 C CA . ILE A 1 134 ? -7.613 3.415 5.359 1.00 87.75 134 ILE A CA 1
ATOM 1084 C C . ILE A 1 134 ? -8.076 4.655 4.589 1.00 87.75 134 ILE A C 1
ATOM 1086 O O . ILE A 1 134 ? -7.793 5.773 5.002 1.00 87.75 134 ILE A O 1
ATOM 1090 N N . LEU A 1 135 ? -8.876 4.467 3.539 1.00 84.88 135 LEU A N 1
ATOM 1091 C CA . LEU A 1 135 ? -9.415 5.531 2.693 1.00 84.88 135 LEU A CA 1
ATOM 1092 C C . LEU A 1 135 ? -10.208 6.557 3.488 1.00 84.88 135 LEU A C 1
ATOM 1094 O O . LEU A 1 135 ? -9.974 7.750 3.339 1.00 84.88 135 LEU A O 1
ATOM 1098 N N . ASN A 1 136 ? -11.125 6.114 4.348 1.00 86.69 136 ASN A N 1
ATOM 1099 C CA . ASN A 1 136 ? -11.936 7.020 5.153 1.00 86.69 136 ASN A CA 1
ATOM 1100 C C . ASN A 1 136 ? -11.065 7.884 6.067 1.00 86.69 136 ASN A C 1
ATOM 1102 O O . ASN A 1 136 ? -11.334 9.076 6.223 1.00 86.69 136 ASN A O 1
ATOM 1106 N N . GLN A 1 137 ? -10.018 7.307 6.656 1.00 87.00 137 GLN A N 1
ATOM 1107 C CA . GLN A 1 137 ? -9.107 8.048 7.516 1.00 87.00 137 GLN A CA 1
ATOM 1108 C C . GLN A 1 137 ? -8.215 9.005 6.718 1.00 87.00 137 GLN A C 1
ATOM 1110 O O . GLN A 1 137 ? -8.110 10.180 7.068 1.00 87.00 137 GLN A O 1
ATOM 1115 N N . THR A 1 138 ? -7.652 8.544 5.600 1.00 83.31 138 THR A N 1
ATOM 1116 C CA . THR A 1 138 ? -6.893 9.376 4.661 1.00 83.31 138 THR A CA 1
ATOM 1117 C C . THR A 1 138 ? -7.737 10.562 4.187 1.00 83.31 138 THR A C 1
ATOM 1119 O O . THR A 1 138 ? -7.297 11.703 4.283 1.00 83.31 138 THR A O 1
ATOM 1122 N N . MET A 1 139 ? -8.982 10.331 3.762 1.00 82.38 139 MET A N 1
ATOM 1123 C CA . MET A 1 139 ? -9.897 11.373 3.283 1.00 82.38 139 MET A CA 1
ATOM 1124 C C . MET A 1 139 ? -10.293 12.376 4.368 1.00 82.38 139 MET A C 1
ATOM 1126 O O . MET A 1 139 ? -10.375 13.569 4.082 1.00 82.38 139 MET A O 1
ATOM 1130 N N . LYS A 1 140 ? -10.502 11.933 5.615 1.00 84.94 140 LYS A N 1
ATOM 1131 C CA . LYS A 1 140 ? -10.741 12.843 6.749 1.00 84.94 140 LYS A CA 1
ATOM 1132 C C . LYS A 1 140 ? -9.579 13.809 6.953 1.00 84.94 140 LYS A C 1
ATOM 1134 O O . LYS A 1 140 ? -9.816 15.000 7.118 1.00 84.94 140 LYS A O 1
ATOM 1139 N N . LEU A 1 141 ? -8.342 13.312 6.899 1.00 80.69 141 LEU A N 1
ATOM 1140 C CA . LEU A 1 141 ? -7.149 14.155 7.012 1.00 80.69 141 LEU A CA 1
ATOM 1141 C C . LEU A 1 141 ? -7.055 15.149 5.847 1.00 80.69 141 LEU A C 1
ATOM 1143 O O . LEU A 1 141 ? -6.663 16.293 6.042 1.00 80.69 141 LEU A O 1
ATOM 1147 N N . CYS A 1 142 ? -7.483 14.751 4.646 1.00 73.62 142 CYS A N 1
ATOM 1148 C CA . CYS A 1 142 ? -7.482 15.634 3.478 1.00 73.62 142 CYS A CA 1
ATOM 1149 C C . CYS A 1 142 ? -8.437 16.822 3.622 1.00 73.62 142 CYS A C 1
ATOM 1151 O O . CYS A 1 142 ? -8.156 17.887 3.093 1.00 73.62 142 CYS A O 1
ATOM 1153 N N . GLN A 1 143 ? -9.567 16.641 4.309 1.00 77.00 143 GLN A N 1
ATOM 1154 C CA . GLN A 1 143 ? -10.561 17.700 4.530 1.00 77.00 143 GLN A CA 1
ATOM 1155 C C . GLN A 1 143 ? -10.116 18.743 5.567 1.00 77.00 143 GLN A C 1
ATOM 1157 O O . GLN A 1 143 ? -10.788 19.758 5.732 1.00 77.00 143 GLN A O 1
ATOM 1162 N N . GLN A 1 144 ? -9.029 18.478 6.294 1.00 75.81 144 GLN A N 1
ATOM 1163 C CA . GLN A 1 144 ? -8.485 19.357 7.331 1.00 75.81 144 GLN A CA 1
ATOM 1164 C C . GLN A 1 144 ? -7.334 20.247 6.826 1.00 75.81 144 GLN A C 1
ATOM 1166 O O . GLN A 1 144 ? -6.847 21.079 7.591 1.00 75.81 144 GLN A O 1
ATOM 1171 N N . LEU A 1 145 ? -6.900 20.057 5.574 1.00 67.44 145 LEU A N 1
ATOM 1172 C CA . LEU A 1 145 ? -5.861 20.835 4.889 1.00 67.44 145 LEU A CA 1
ATOM 1173 C C . LEU A 1 145 ? -6.471 21.992 4.090 1.00 67.44 145 LEU A C 1
ATOM 1175 O O . LEU A 1 145 ? -5.827 23.065 4.063 1.00 67.44 145 LEU A O 1
#

Foldseek 3Di:
DPPQPPVLVVLVVCLVVQLVLLQDADQVLLCVLLVAGDQPLNVLVSVCSNQQSPDPQQWFQDPVGTWTFGHFHGRDNVQSVVLVLQVSQWHFGTATPRQKTWIAGRVHRQWIWIDPHVRNPRIDTDPPDGSVSSSVRSVVSVVVD

pLDDT: mean 84.28, std 10.43, range [32.97, 95.56]

Organism: NCBI:txid2605989

Mean predicted aligned error: 5.45 Å

Secondary structure (DSSP, 8-state):
------HHHHHHHSHHHHHHHHHS--HHHHHHHHSSPPPHHHHHHHHTHHHHTTS-SEEEEETTEEEEE-EEPP--HHHHHHGGGGTTSEEEEEE-STT-EEEEESS-TT-EEEESSSSSSSEEE-TT--HHHHHHHHHHHHTT-

Sequence (145 aa):
MTDNFDYEGYRRTHRAQLQEKFRSPDFAAFAAYYGAKVPNGLKSLYECKDLLAQVTPVEITDARGILEIRGFFPLTQEWIQANSCYHGKYFCFGSGLEVESFLISISRPERIFVDHNSDGTDIEEIPQMSFEKILNQTMKLCQQL

Radius of gyration: 14.13 Å; Cα contacts (8 Å, |Δi|>4): 237; chains: 1; bounding box: 35×34×36 Å

Nearest PDB structures (foldseek):
  8bd1-assembly1_B-2  TM=7.051E-01  e=3.014E-03  Vibrio parahaemolyticus
  3ah1-assembly2_B  TM=2.911E-01  e=3.335E+00  Clostridium botulinum

Solvent-accessible surface area (backbone atoms only — not comparable to full-atom values): 8206 Å² total; per-residue (Å²): 134,80,8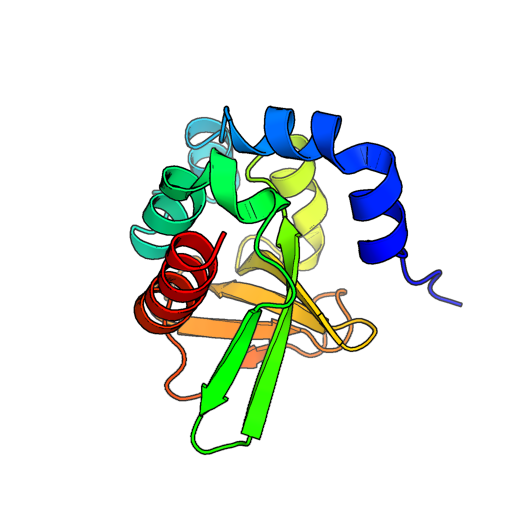3,76,76,60,58,67,64,48,42,72,76,38,39,70,60,47,34,54,43,25,69,59,57,39,60,65,52,48,26,68,72,57,74,40,79,73,42,67,53,60,50,55,52,54,70,44,15,85,44,52,71,65,53,52,69,40,73,46,77,58,100,92,44,77,47,51,38,52,40,67,54,55,50,34,61,72,50,61,61,68,37,54,64,39,72,62,46,38,45,70,48,27,31,36,66,95,49,25,27,33,26,38,31,68,91,46,62,71,42,33,29,37,18,62,65,66,59,62,83,50,70,43,76,44,85,94,44,37,49,66,59,53,46,54,50,45,51,55,54,58,76,75,112